Protein AF-A0A832B9K2-F1 (afdb_monomer)

Mean predicted aligned error: 4.16 Å

Radius of gyration: 15.75 Å; Cα contacts (8 Å, |Δi|>4): 67; chains: 1; bounding box: 41×25×36 Å

Secondary structure (DSSP, 8-state):
------------TTSS---EEEEE-SS-EEEEETTEEEEEE-SS---S------------TTT----TTS-SS-----S---------

Structure (mmCIF, N/CA/C/O backbone):
data_AF-A0A832B9K2-F1
#
_entry.id   AF-A0A832B9K2-F1
#
loop_
_atom_site.group_PDB
_atom_site.id
_atom_site.type_symbol
_atom_site.label_atom_id
_atom_site.label_alt_id
_atom_site.label_comp_id
_atom_site.label_asym_id
_atom_site.label_entity_id
_atom_site.label_seq_id
_atom_site.pdbx_PDB_ins_code
_atom_site.Cartn_x
_atom_site.Cartn_y
_atom_site.Cartn_z
_atom_site.occupancy
_atom_site.B_iso_or_equiv
_atom_site.auth_seq_id
_atom_site.auth_comp_id
_atom_site.auth_asym_id
_atom_site.auth_atom_id
_atom_site.pdbx_PDB_model_num
ATOM 1 N N . HIS A 1 1 ? 12.646 -2.253 12.973 1.00 49.34 1 HIS A N 1
ATOM 2 C CA . HIS A 1 1 ? 11.211 -2.360 12.645 1.00 49.34 1 HIS A CA 1
ATOM 3 C C . HIS A 1 1 ? 10.768 -3.797 12.864 1.00 49.34 1 HIS A C 1
ATOM 5 O O . HIS A 1 1 ? 11.297 -4.678 12.203 1.00 49.34 1 HIS A O 1
ATOM 11 N N . LEU A 1 2 ? 9.877 -4.058 13.825 1.00 56.81 2 LEU A N 1
ATOM 12 C CA . LEU A 1 2 ? 9.247 -5.375 13.956 1.00 56.81 2 LEU A CA 1
ATOM 13 C C . LEU A 1 2 ? 7.997 -5.361 13.068 1.00 56.81 2 LEU A C 1
ATOM 15 O O . LEU A 1 2 ? 7.094 -4.566 13.314 1.00 56.81 2 LEU A O 1
ATOM 19 N N . SER A 1 3 ? 7.980 -6.170 12.006 1.00 67.31 3 SER A N 1
ATOM 20 C CA . SER A 1 3 ? 6.816 -6.316 11.123 1.00 67.31 3 SER A CA 1
ATOM 21 C C . SER A 1 3 ? 5.953 -7.485 11.596 1.00 67.31 3 SER A C 1
ATOM 23 O O . SER A 1 3 ? 6.476 -8.556 11.897 1.00 67.31 3 SER A O 1
ATOM 25 N N . ASN A 1 4 ? 4.637 -7.282 11.653 1.00 68.19 4 ASN A N 1
ATOM 26 C CA . ASN A 1 4 ? 3.652 -8.346 11.827 1.00 68.19 4 ASN A CA 1
ATOM 27 C C . ASN A 1 4 ? 2.771 -8.379 10.574 1.00 68.19 4 ASN A C 1
ATOM 29 O O . ASN A 1 4 ? 1.752 -7.692 10.521 1.00 68.19 4 ASN A O 1
ATOM 33 N N . GLY A 1 5 ? 3.209 -9.126 9.560 1.00 70.81 5 GLY A N 1
ATOM 34 C CA . GLY A 1 5 ? 2.540 -9.245 8.263 1.00 70.81 5 GLY A CA 1
ATOM 35 C C . GLY A 1 5 ? 2.197 -10.692 7.911 1.00 70.81 5 GLY A C 1
ATOM 36 O O . GLY A 1 5 ? 2.756 -11.63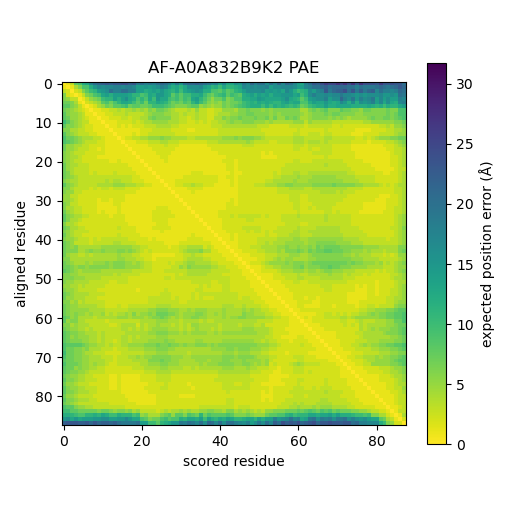0 8.477 1.00 70.81 5 GLY A O 1
ATOM 37 N N . GLY A 1 6 ? 1.268 -10.861 6.973 1.00 75.56 6 GLY A N 1
ATOM 38 C CA . GLY A 1 6 ? 0.994 -12.129 6.296 1.00 75.56 6 GLY A CA 1
ATOM 39 C C . GLY A 1 6 ? 1.581 -12.130 4.884 1.00 75.56 6 GLY A C 1
ATOM 40 O O . GLY A 1 6 ? 1.852 -11.066 4.329 1.00 75.56 6 GLY A O 1
ATOM 41 N N . ALA A 1 7 ? 1.767 -13.314 4.300 1.00 81.88 7 ALA A N 1
ATOM 42 C CA . ALA A 1 7 ? 2.170 -13.463 2.904 1.00 81.88 7 ALA A CA 1
ATOM 43 C C . ALA A 1 7 ? 0.958 -13.857 2.051 1.00 81.88 7 ALA A C 1
ATOM 45 O O . ALA A 1 7 ? 0.290 -14.852 2.331 1.00 81.88 7 ALA A O 1
ATOM 46 N N . TRP A 1 8 ? 0.694 -13.086 1.001 1.00 90.75 8 TRP A N 1
ATOM 47 C CA . TRP A 1 8 ? -0.274 -13.414 -0.039 1.00 90.75 8 TRP A CA 1
ATOM 48 C C . TRP A 1 8 ? 0.284 -12.957 -1.386 1.00 90.75 8 TRP A C 1
ATOM 50 O O . TRP A 1 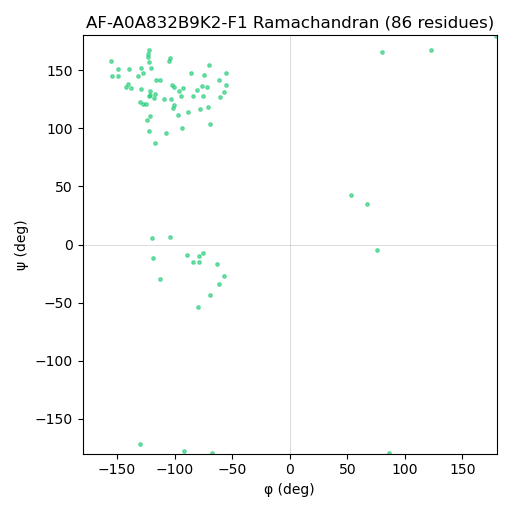8 ? 0.820 -11.855 -1.489 1.00 90.75 8 TRP A O 1
ATOM 60 N N . VAL A 1 9 ? 0.172 -13.812 -2.402 1.00 91.19 9 VAL A N 1
ATOM 61 C CA . VAL A 1 9 ? 0.572 -13.500 -3.778 1.00 91.19 9 VAL A CA 1
ATOM 62 C C . VAL A 1 9 ? -0.688 -13.154 -4.563 1.00 91.19 9 VAL A C 1
ATOM 64 O O . VAL A 1 9 ? -1.612 -13.965 -4.639 1.00 91.19 9 VAL A O 1
ATOM 67 N N . GLY A 1 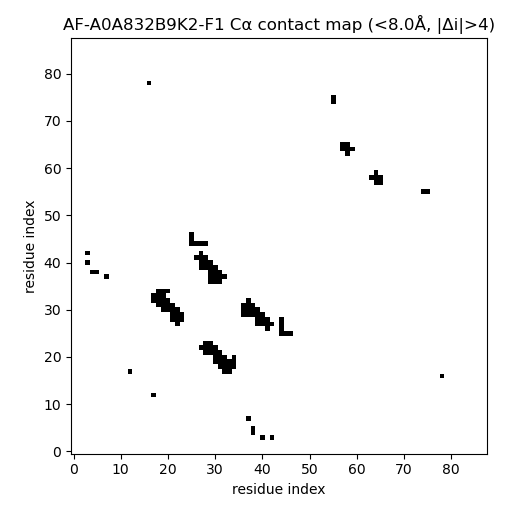10 ? -0.731 -11.935 -5.098 1.00 92.06 10 GLY A N 1
ATOM 68 C CA . GLY A 1 10 ? -1.829 -11.444 -5.926 1.00 92.06 10 GLY A CA 1
ATOM 69 C C . GLY A 1 10 ? -1.627 -11.685 -7.423 1.00 92.06 10 GLY A C 1
ATOM 70 O O . GLY A 1 10 ? -0.634 -12.297 -7.819 1.00 92.06 10 GLY A O 1
ATOM 71 N N . PRO A 1 11 ? -2.576 -11.223 -8.258 1.00 95.00 11 PRO A N 1
ATOM 72 C CA . PRO A 1 11 ? -2.395 -11.168 -9.707 1.00 95.00 11 PRO A CA 1
ATOM 73 C C . PRO A 1 11 ? -1.328 -10.130 -10.102 1.00 95.00 11 PRO A C 1
ATOM 75 O O . PRO A 1 11 ? -0.744 -9.454 -9.255 1.00 95.00 11 PRO A O 1
ATOM 78 N N . ASP A 1 12 ? -1.098 -9.982 -11.406 1.00 96.25 12 ASP A N 1
ATOM 79 C CA . ASP A 1 12 ? -0.323 -8.866 -11.946 1.00 96.25 12 ASP A CA 1
ATOM 80 C C . ASP A 1 12 ? -1.094 -7.545 -11.786 1.00 96.25 12 ASP A C 1
ATOM 82 O O . ASP A 1 12 ? -2.027 -7.256 -12.533 1.00 96.25 12 ASP A O 1
ATOM 86 N N . PHE A 1 13 ? -0.686 -6.739 -10.806 1.00 96.88 13 PHE A N 1
ATOM 87 C CA . PHE A 1 13 ? -1.289 -5.436 -10.517 1.00 96.88 13 PHE A CA 1
ATOM 88 C C . PHE A 1 13 ? -0.900 -4.330 -11.503 1.00 96.88 13 PHE A C 1
ATOM 90 O O . PHE A 1 13 ? -1.446 -3.234 -11.415 1.00 96.88 13 PHE A O 1
ATOM 97 N N . SER A 1 14 ? 0.036 -4.583 -12.423 1.00 96.69 14 SER A N 1
ATOM 98 C CA . SER A 1 14 ? 0.409 -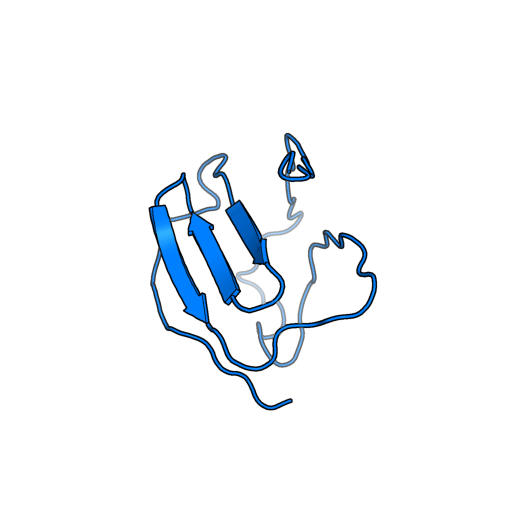3.612 -13.458 1.00 96.69 14 SER A CA 1
ATOM 99 C C . SER A 1 14 ? -0.515 -3.658 -14.680 1.00 96.69 14 SER A C 1
ATOM 101 O O . SER A 1 14 ? -0.540 -2.717 -15.470 1.00 96.69 14 SER A O 1
ATOM 103 N N . ALA A 1 15 ? -1.312 -4.723 -14.823 1.00 96.25 15 ALA A N 1
ATOM 104 C CA . ALA A 1 15 ? -2.166 -4.952 -15.986 1.00 96.25 15 ALA A CA 1
ATOM 105 C C . ALA A 1 15 ? -3.479 -4.140 -15.986 1.00 96.25 15 ALA A C 1
ATOM 107 O O . ALA A 1 15 ? -4.194 -4.132 -16.990 1.00 96.25 15 ALA A O 1
ATOM 108 N N . GLY A 1 16 ? -3.827 -3.469 -14.883 1.00 97.38 16 GLY A N 1
ATOM 109 C CA . GLY A 1 16 ? -5.050 -2.674 -14.774 1.00 97.38 16 GLY A CA 1
ATOM 110 C C . GLY A 1 16 ? -5.242 -2.026 -13.403 1.00 97.38 16 GLY A C 1
ATOM 111 O O . GLY A 1 16 ? -4.428 -2.186 -12.498 1.00 97.38 16 GLY A O 1
ATOM 112 N N . PHE A 1 17 ? -6.341 -1.283 -13.245 1.00 98.44 17 PHE A N 1
ATOM 113 C CA . PHE A 1 17 ? -6.694 -0.669 -11.963 1.00 98.44 17 PHE A CA 1
ATOM 114 C C . PHE A 1 17 ? -7.267 -1.698 -10.984 1.00 98.44 17 PHE A C 1
ATOM 116 O O . PHE A 1 17 ? -8.154 -2.477 -11.332 1.00 98.44 17 PHE A O 1
ATOM 123 N N . HIS A 1 18 ? -6.811 -1.621 -9.735 1.00 98.38 18 HIS A N 1
ATOM 124 C CA . HIS A 1 18 ? -7.283 -2.427 -8.610 1.00 98.38 18 HIS A CA 1
ATOM 125 C C . HIS A 1 18 ? -7.627 -1.532 -7.418 1.00 98.38 18 HIS A C 1
ATOM 127 O O . HIS A 1 18 ? -7.042 -0.462 -7.236 1.00 98.38 18 HIS A O 1
ATOM 133 N N . THR A 1 19 ? -8.561 -1.975 -6.575 1.00 98.56 19 THR A N 1
ATOM 134 C CA . THR A 1 19 ? -8.912 -1.249 -5.347 1.00 98.56 19 THR A CA 1
ATOM 135 C C . THR A 1 19 ? -8.172 -1.832 -4.153 1.00 98.56 19 THR A C 1
ATOM 137 O O . THR A 1 19 ? -8.492 -2.922 -3.679 1.00 98.56 19 THR A O 1
ATOM 140 N N . PHE A 1 20 ? -7.236 -1.060 -3.609 1.00 98.25 20 PHE A N 1
ATOM 141 C CA . PHE A 1 20 ? -6.594 -1.340 -2.328 1.00 98.25 20 PHE A CA 1
ATOM 142 C C . PHE A 1 20 ? -7.306 -0.559 -1.225 1.00 98.25 20 PHE A C 1
ATOM 144 O O . PHE A 1 20 ? -7.555 0.639 -1.370 1.00 98.25 20 PHE A O 1
ATOM 151 N N . ALA A 1 21 ? -7.642 -1.223 -0.119 1.00 98.19 21 ALA A N 1
ATOM 152 C CA . ALA A 1 21 ? -8.324 -0.572 0.995 1.00 98.19 21 ALA A CA 1
ATOM 153 C C . ALA A 1 21 ? -7.798 -1.035 2.353 1.00 98.19 21 ALA A C 1
ATOM 155 O O . ALA A 1 21 ? -7.372 -2.177 2.528 1.00 98.19 21 ALA A O 1
ATOM 156 N N . VAL A 1 22 ? -7.895 -0.130 3.325 1.00 96.88 22 VAL A N 1
ATOM 157 C CA . VAL A 1 22 ? -7.612 -0.381 4.737 1.00 96.88 22 VAL A CA 1
ATOM 158 C C . VAL A 1 22 ? -8.831 0.023 5.547 1.00 96.88 22 VAL A C 1
ATOM 160 O O . VAL A 1 22 ? -9.235 1.184 5.522 1.00 96.88 22 VAL A O 1
ATOM 163 N N . ASP A 1 23 ? -9.399 -0.926 6.283 1.00 96.88 23 ASP A N 1
ATOM 164 C CA . ASP A 1 23 ? -10.344 -0.641 7.357 1.00 96.88 23 ASP A CA 1
ATOM 165 C C . ASP A 1 23 ? -9.561 -0.552 8.666 1.00 96.88 23 ASP A C 1
ATOM 167 O O . ASP A 1 23 ? -9.140 -1.565 9.229 1.00 96.88 23 ASP A O 1
ATOM 171 N N . TRP A 1 24 ? -9.300 0.679 9.099 1.00 95.81 24 TRP A N 1
ATOM 172 C CA . TRP A 1 24 ? -8.582 0.977 10.332 1.00 95.81 24 TRP A CA 1
ATOM 173 C C . TRP A 1 24 ? -9.574 1.374 11.424 1.00 95.81 24 TRP A C 1
ATOM 175 O O . TRP A 1 24 ? -10.290 2.369 11.307 1.00 95.81 24 TRP A O 1
ATOM 185 N N . GLN A 1 25 ? -9.599 0.571 12.484 1.00 95.38 25 GLN A N 1
ATOM 186 C CA . GLN A 1 25 ? -10.408 0.749 13.685 1.00 95.38 25 GLN A CA 1
ATOM 187 C C . GLN A 1 25 ? -9.503 0.811 14.924 1.00 95.38 25 GLN A C 1
ATOM 189 O O . GLN A 1 25 ? -8.323 0.466 14.828 1.00 95.38 25 GLN A O 1
ATOM 194 N N . PRO A 1 26 ? -10.022 1.225 16.096 1.00 95.06 26 PRO A N 1
ATOM 195 C CA . PRO A 1 26 ? -9.213 1.335 17.313 1.00 95.06 26 PRO A CA 1
ATOM 196 C C . PRO A 1 26 ? -8.511 0.038 17.746 1.00 95.06 26 PRO A C 1
ATOM 198 O O . PRO A 1 26 ? -7.470 0.095 18.394 1.00 95.06 26 PRO A O 1
ATOM 201 N N . ASP A 1 27 ? -9.069 -1.122 17.403 1.00 96.12 27 ASP A N 1
ATOM 202 C CA . ASP A 1 27 ? -8.637 -2.448 17.857 1.00 96.12 27 ASP A CA 1
ATOM 203 C C . ASP A 1 27 ? -8.181 -3.382 16.724 1.00 96.12 27 ASP A C 1
ATOM 205 O O . ASP A 1 27 ? -7.585 -4.431 16.984 1.00 96.12 27 ASP A O 1
ATOM 209 N N . VAL A 1 28 ? -8.431 -3.017 15.463 1.00 96.56 28 VAL A N 1
ATOM 210 C CA . VAL A 1 28 ? -8.121 -3.861 14.308 1.00 96.56 28 VAL A CA 1
ATOM 211 C C . VAL A 1 28 ? -7.785 -3.043 13.066 1.00 96.56 28 VAL A C 1
ATOM 213 O O . VAL A 1 28 ? -8.370 -1.996 12.795 1.00 96.56 28 VAL A O 1
ATOM 216 N N . ILE A 1 29 ? -6.853 -3.566 12.274 1.00 96.00 29 ILE A N 1
ATOM 217 C CA . ILE A 1 29 ? -6.622 -3.151 10.893 1.00 96.00 29 ILE A CA 1
ATOM 218 C C . ILE A 1 29 ? -6.907 -4.342 9.983 1.00 96.00 29 ILE A C 1
ATOM 220 O O . ILE A 1 29 ? -6.372 -5.436 10.199 1.00 96.00 29 ILE A O 1
ATOM 224 N N . VAL A 1 30 ? -7.723 -4.115 8.955 1.00 97.12 30 VAL A N 1
ATOM 225 C CA . VAL A 1 30 ? -8.034 -5.097 7.913 1.00 97.12 30 VAL A CA 1
ATOM 226 C C . VAL A 1 30 ? -7.658 -4.530 6.548 1.00 97.12 30 VAL A C 1
ATOM 228 O O . VAL A 1 30 ? -8.075 -3.431 6.192 1.00 97.12 30 VAL A O 1
ATOM 231 N N . TRP A 1 31 ? -6.871 -5.284 5.787 1.00 96.75 31 TRP A N 1
ATOM 232 C CA . TRP A 1 31 ? -6.435 -4.936 4.438 1.00 96.75 31 TRP A CA 1
ATOM 233 C C . TRP A 1 31 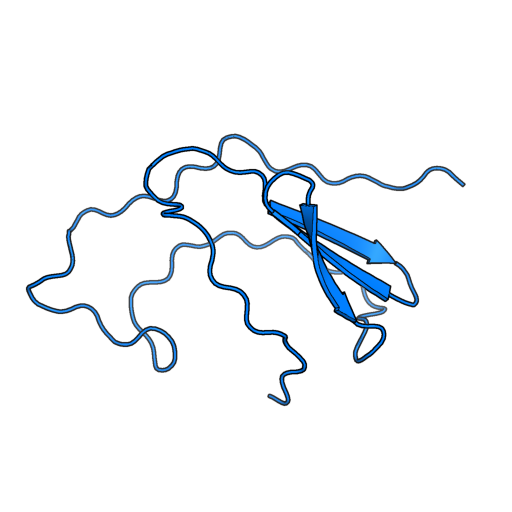? -7.236 -5.714 3.405 1.00 96.75 31 TRP A C 1
ATOM 235 O O . TRP A 1 31 ? -7.429 -6.926 3.545 1.00 96.75 31 TRP A O 1
ATOM 245 N N . TYR A 1 32 ? -7.635 -5.027 2.340 1.00 97.88 32 TYR A N 1
ATOM 246 C CA . TYR A 1 32 ? -8.406 -5.591 1.241 1.00 97.88 32 TYR A CA 1
ATOM 247 C C . TYR A 1 32 ? -7.736 -5.311 -0.099 1.00 97.88 32 TYR A C 1
ATOM 249 O O . TYR A 1 32 ? -7.147 -4.247 -0.307 1.00 97.88 32 TYR A O 1
ATOM 257 N N . VAL A 1 33 ? -7.908 -6.257 -1.019 1.00 98.12 33 VAL A N 1
ATOM 258 C CA . VAL A 1 33 ? -7.627 -6.088 -2.448 1.00 98.12 33 VAL A CA 1
ATOM 259 C C . VAL A 1 33 ? -8.879 -6.509 -3.202 1.00 98.12 33 VAL A C 1
ATOM 261 O O . VAL A 1 33 ? -9.347 -7.637 -3.029 1.00 98.12 33 VAL A O 1
ATOM 264 N N . ASP A 1 34 ? -9.431 -5.584 -3.983 1.00 98.06 34 ASP A N 1
ATOM 265 C CA . ASP A 1 34 ? -10.673 -5.737 -4.747 1.00 98.06 34 ASP A CA 1
ATOM 266 C C . ASP A 1 34 ? -11.855 -6.188 -3.873 1.00 98.06 34 ASP A C 1
ATOM 268 O O . ASP A 1 34 ? -12.633 -7.073 -4.218 1.00 98.06 34 ASP A O 1
ATOM 272 N N . GLY A 1 35 ? -11.958 -5.593 -2.678 1.00 98.06 35 GLY A N 1
ATOM 273 C CA . GLY A 1 35 ? -13.017 -5.875 -1.701 1.00 98.06 35 GLY A CA 1
ATOM 274 C C . GLY A 1 35 ? -12.859 -7.190 -0.929 1.00 98.06 35 GLY A C 1
ATOM 275 O O . GLY A 1 35 ? -13.629 -7.442 -0.005 1.00 98.06 35 GLY A O 1
ATOM 276 N N . VAL A 1 36 ? -11.853 -8.009 -1.246 1.00 97.75 36 VAL A N 1
ATOM 277 C CA . VAL A 1 36 ? -11.575 -9.271 -0.547 1.00 97.75 36 VAL A CA 1
ATOM 278 C C . VAL A 1 36 ? -10.529 -9.047 0.540 1.00 97.75 36 VAL A C 1
ATOM 280 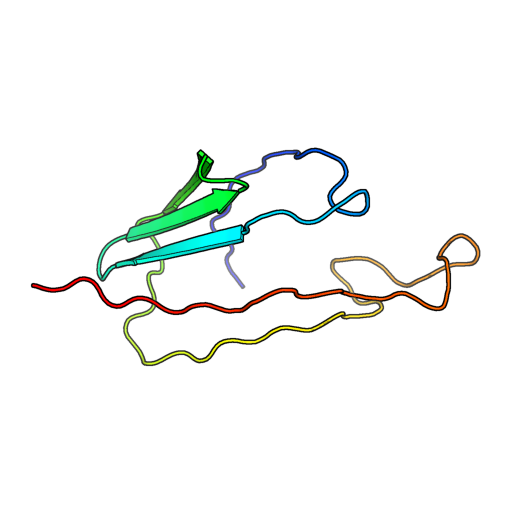O O . VAL A 1 36 ? -9.450 -8.520 0.262 1.00 97.75 36 VAL A O 1
ATOM 283 N N . GLU A 1 37 ? -10.833 -9.465 1.771 1.00 97.31 37 GLU A N 1
ATOM 284 C CA . GLU A 1 37 ? -9.898 -9.410 2.902 1.00 97.31 37 GLU A CA 1
ATOM 285 C C . GLU A 1 37 ? -8.651 -10.256 2.604 1.00 97.31 37 GLU A C 1
ATOM 287 O O . GLU A 1 37 ? -8.751 -11.431 2.247 1.00 97.31 37 GLU A O 1
ATOM 292 N N . ARG A 1 38 ? -7.466 -9.651 2.744 1.00 96.25 38 ARG A N 1
ATOM 293 C CA . ARG A 1 38 ? -6.165 -10.313 2.539 1.00 96.25 38 ARG A CA 1
ATOM 294 C C . ARG A 1 38 ? -5.364 -10.451 3.820 1.00 96.25 38 ARG A C 1
ATOM 296 O O . ARG A 1 38 ? -4.584 -11.390 3.951 1.00 96.25 38 ARG A O 1
ATOM 303 N N . PHE A 1 39 ? -5.540 -9.523 4.755 1.00 95.19 39 PHE A N 1
ATOM 304 C CA . PHE A 1 39 ? -4.805 -9.536 6.010 1.00 95.19 39 PHE A CA 1
ATOM 305 C C . PHE A 1 39 ? -5.567 -8.815 7.118 1.00 95.19 39 PHE A C 1
ATOM 307 O O . PHE A 1 39 ? -6.203 -7.790 6.881 1.00 95.19 39 PHE A O 1
ATOM 314 N N . ARG A 1 40 ? -5.444 -9.327 8.344 1.00 95.81 40 ARG A N 1
ATOM 315 C CA . ARG A 1 40 ? -6.049 -8.772 9.555 1.00 95.81 40 ARG A CA 1
ATOM 316 C C . ARG A 1 40 ? -5.054 -8.825 10.703 1.00 95.81 40 ARG A C 1
ATOM 318 O O . ARG A 1 40 ? -4.431 -9.856 10.944 1.00 95.81 40 ARG A O 1
ATOM 325 N N . SER A 1 41 ? -4.948 -7.730 11.447 1.00 94.69 41 SER A N 1
ATOM 326 C CA . SER A 1 41 ? -4.121 -7.648 12.650 1.00 94.69 41 SER A CA 1
ATOM 327 C C . SER A 1 41 ? -4.824 -6.836 13.728 1.00 94.69 41 SER A C 1
ATOM 329 O O . SER A 1 41 ? -5.385 -5.784 13.440 1.00 94.69 41 SER A O 1
ATOM 331 N N . SER A 1 42 ? -4.740 -7.306 14.971 1.00 95.19 42 SER A N 1
ATOM 332 C CA . SER A 1 42 ? -5.054 -6.549 16.193 1.00 95.19 42 SER A CA 1
ATOM 333 C C . SER A 1 42 ? -3.791 -6.098 16.943 1.00 95.19 42 SER A C 1
ATOM 335 O O . SER A 1 42 ? -3.854 -5.583 18.055 1.00 95.19 42 SER A O 1
ATOM 337 N N . LYS A 1 43 ? -2.605 -6.312 16.355 1.00 92.75 43 LYS A N 1
ATOM 338 C CA . LYS A 1 43 ? -1.309 -5.958 16.947 1.00 92.75 43 LYS A CA 1
ATOM 339 C C . LYS A 1 43 ? -0.783 -4.657 16.352 1.00 92.75 43 LYS A C 1
ATOM 341 O O . LYS A 1 43 ? -0.770 -4.514 15.131 1.00 92.75 43 LYS A O 1
ATOM 346 N N . GLY A 1 44 ? -0.272 -3.775 17.213 1.00 90.94 44 GLY A N 1
ATOM 347 C CA . GLY A 1 44 ? 0.428 -2.555 16.799 1.00 90.94 44 GLY A CA 1
ATOM 348 C C . GLY A 1 44 ? -0.472 -1.527 16.114 1.00 90.94 44 GLY A C 1
ATOM 349 O O . GLY A 1 44 ? -0.025 -0.867 15.182 1.00 90.94 44 GLY A O 1
ATOM 350 N N . ILE A 1 45 ? -1.733 -1.423 16.541 1.00 93.50 45 ILE A N 1
ATOM 351 C CA . ILE A 1 45 ? -2.708 -0.503 15.948 1.00 93.50 45 ILE A CA 1
ATOM 352 C C . ILE A 1 45 ? -2.338 0.936 16.331 1.00 93.50 45 ILE A C 1
ATOM 354 O O . ILE A 1 45 ? -2.310 1.248 17.525 1.00 93.50 45 ILE A O 1
ATOM 358 N N . PRO A 1 46 ? -2.032 1.821 15.364 1.00 92.81 46 PRO A N 1
ATOM 359 C CA . PRO A 1 46 ? -1.768 3.220 15.664 1.00 92.81 46 PRO A CA 1
ATOM 360 C C . PRO A 1 46 ? -3.002 3.873 16.295 1.00 92.81 46 PRO A C 1
ATOM 362 O O . PRO A 1 46 ? -4.129 3.599 15.888 1.00 92.81 46 PRO A O 1
ATOM 365 N N . SER A 1 47 ? -2.786 4.754 17.271 1.00 94.12 47 SER A N 1
ATOM 366 C CA . SER A 1 47 ? -3.841 5.508 17.972 1.00 94.12 47 SER A CA 1
ATOM 367 C C . SER A 1 47 ? -3.699 7.028 17.828 1.00 94.12 47 SER A C 1
ATOM 369 O O . SER A 1 47 ? -4.438 7.793 18.442 1.00 94.12 47 SER A O 1
ATOM 371 N N . MET A 1 48 ? -2.745 7.474 17.010 1.00 94.12 48 MET A N 1
ATOM 372 C CA . MET A 1 48 ? -2.477 8.881 16.721 1.00 94.12 48 MET A CA 1
ATOM 373 C C . MET A 1 48 ? -2.988 9.262 15.326 1.00 94.12 48 MET A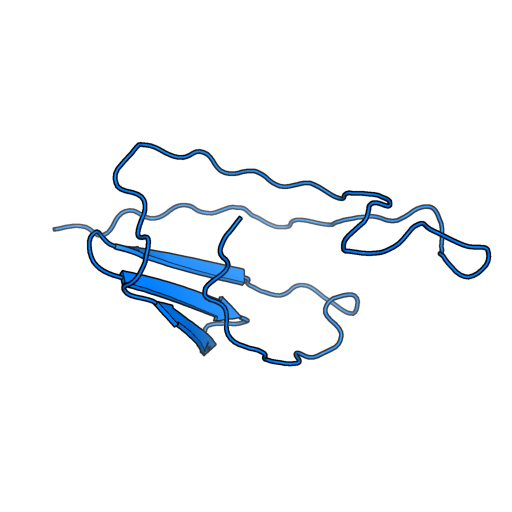 C 1
ATOM 375 O O . MET A 1 48 ? -3.130 8.381 14.476 1.00 94.12 48 MET A O 1
ATOM 379 N N . PRO A 1 49 ? -3.240 10.556 15.053 1.00 94.00 49 PRO A N 1
ATOM 380 C CA . PRO A 1 49 ? -3.565 11.015 13.709 1.00 94.00 49 PRO A CA 1
ATOM 381 C C . PRO A 1 49 ? -2.487 10.617 12.693 1.00 94.00 49 PRO A C 1
ATOM 383 O O . PRO A 1 49 ? -1.293 10.759 12.952 1.00 94.00 49 PRO A O 1
ATOM 386 N N . MET A 1 50 ? -2.932 10.155 11.526 1.00 94.12 50 MET A N 1
ATOM 387 C CA . MET A 1 50 ? -2.090 9.745 10.401 1.00 94.12 50 MET A CA 1
ATOM 388 C C . MET A 1 50 ? -2.482 10.548 9.157 1.00 94.12 50 MET A C 1
ATOM 390 O O . MET A 1 50 ? -3.564 11.135 9.096 1.00 94.12 50 MET A O 1
ATOM 394 N N . TYR A 1 51 ? -1.617 10.547 8.149 1.00 95.50 51 TYR A N 1
ATOM 395 C CA . TYR A 1 51 ? -1.876 11.137 6.838 1.00 95.50 51 TYR A CA 1
ATOM 396 C C . TYR A 1 51 ? -1.711 10.075 5.748 1.00 95.50 51 TYR A C 1
ATOM 398 O O . TYR A 1 51 ? -1.028 9.070 5.946 1.00 95.50 51 TYR A O 1
ATOM 406 N N . VAL A 1 52 ? -2.349 10.290 4.598 1.00 96.12 52 VAL A N 1
ATOM 407 C CA . VAL A 1 52 ? -2.172 9.414 3.434 1.00 96.12 52 VAL A CA 1
ATOM 408 C C . VAL A 1 52 ? -0.883 9.795 2.712 1.00 96.12 52 VAL A C 1
ATOM 410 O O . VAL A 1 52 ? -0.650 10.971 2.440 1.00 96.12 52 VAL A O 1
ATOM 413 N N . LEU A 1 53 ? -0.073 8.792 2.380 1.00 97.44 53 LEU A N 1
ATOM 414 C CA . LEU A 1 53 ? 1.105 8.919 1.531 1.00 97.44 53 LEU A CA 1
ATOM 415 C C . LEU A 1 53 ? 0.949 7.986 0.329 1.00 97.44 53 LEU A C 1
ATOM 417 O O . LEU A 1 53 ? 0.628 6.811 0.496 1.00 97.44 53 LEU A O 1
ATOM 421 N N . VAL A 1 54 ? 1.198 8.515 -0.867 1.00 97.69 54 VAL A N 1
ATOM 422 C CA . VAL A 1 54 ? 1.262 7.749 -2.113 1.00 97.69 54 VAL A CA 1
ATOM 423 C C . VAL A 1 54 ? 2.559 8.130 -2.810 1.00 97.69 54 VAL A C 1
ATOM 425 O O . VAL A 1 54 ? 2.798 9.310 -3.063 1.00 97.69 54 VAL A O 1
ATOM 428 N N . ASN A 1 55 ? 3.414 7.149 -3.082 1.00 97.75 55 ASN A N 1
ATOM 429 C CA . ASN A 1 55 ? 4.697 7.371 -3.733 1.00 97.75 55 ASN A CA 1
ATOM 430 C C . ASN A 1 55 ? 5.099 6.160 -4.583 1.00 97.75 55 ASN A C 1
ATOM 432 O O . ASN A 1 55 ? 4.789 5.023 -4.238 1.00 97.75 55 ASN A O 1
ATOM 436 N N . LEU A 1 56 ? 5.871 6.419 -5.638 1.00 97.06 56 LEU A N 1
ATOM 437 C CA . LEU A 1 56 ? 6.576 5.405 -6.417 1.00 97.06 56 LEU A CA 1
ATOM 438 C C . LEU A 1 56 ? 8.068 5.511 -6.088 1.00 97.06 56 LEU A C 1
ATOM 440 O O . LEU A 1 56 ? 8.767 6.381 -6.603 1.00 97.06 56 LEU A O 1
ATOM 444 N N . ALA A 1 57 ? 8.540 4.687 -5.152 1.00 96.44 57 ALA A N 1
ATOM 445 C CA . ALA A 1 57 ? 9.964 4.616 -4.831 1.00 96.44 57 ALA A CA 1
ATOM 446 C C . ALA A 1 57 ? 10.727 3.860 -5.929 1.00 96.44 57 ALA A C 1
ATOM 448 O O . ALA A 1 57 ? 10.215 2.897 -6.495 1.00 96.44 57 ALA A O 1
ATOM 449 N N . VAL A 1 58 ? 11.967 4.276 -6.189 1.00 96.81 58 VAL A N 1
ATOM 450 C CA . VAL A 1 58 ? 12.875 3.622 -7.137 1.00 96.81 58 VAL A CA 1
ATOM 451 C C . VAL A 1 58 ? 14.135 3.212 -6.379 1.00 96.81 58 VAL A C 1
ATOM 453 O O . VAL A 1 58 ? 14.910 4.068 -5.958 1.00 96.81 58 VAL A O 1
ATOM 456 N N . GLY A 1 59 ? 14.330 1.906 -6.199 1.00 95.81 59 GLY A N 1
ATOM 457 C CA . GLY A 1 59 ? 15.458 1.349 -5.449 1.00 95.81 59 GLY A CA 1
ATOM 458 C C . GLY A 1 59 ? 15.243 1.231 -3.936 1.00 95.81 59 GLY A C 1
ATOM 459 O O . GLY A 1 59 ? 14.185 1.578 -3.405 1.00 95.81 59 GLY A O 1
ATOM 460 N N . GLY A 1 60 ? 16.272 0.734 -3.243 1.00 95.31 60 GLY A N 1
ATOM 461 C CA . GLY A 1 60 ? 16.313 0.567 -1.785 1.00 95.31 60 GLY A CA 1
ATOM 462 C C . GLY A 1 60 ? 16.576 -0.872 -1.329 1.00 95.31 60 GLY A C 1
ATOM 463 O O . GLY A 1 60 ? 16.474 -1.815 -2.109 1.00 95.31 60 GLY A O 1
ATOM 464 N N . ASP A 1 61 ? 16.881 -1.039 -0.040 1.00 95.06 61 ASP A N 1
ATOM 465 C CA . ASP A 1 61 ? 17.279 -2.336 0.536 1.00 95.06 61 ASP A CA 1
ATOM 466 C C . ASP A 1 61 ? 16.196 -3.413 0.415 1.00 95.06 61 ASP A C 1
ATOM 468 O O . ASP A 1 61 ? 16.500 -4.592 0.262 1.00 95.06 61 ASP A O 1
ATOM 472 N N . TRP A 1 62 ? 14.926 -3.010 0.505 1.00 91.00 62 TRP A N 1
ATOM 473 C CA . TRP A 1 62 ? 13.799 -3.936 0.438 1.00 91.00 62 TRP A CA 1
ATOM 474 C C . TRP A 1 62 ? 13.438 -4.365 -0.996 1.00 91.00 62 TRP A C 1
ATOM 476 O O . TRP A 1 62 ? 13.399 -5.572 -1.234 1.00 91.00 62 TRP A O 1
ATOM 486 N N . PRO A 1 63 ? 13.185 -3.449 -1.957 1.00 92.38 63 PRO A N 1
ATOM 487 C CA . PRO A 1 63 ? 12.842 -3.844 -3.327 1.00 92.38 63 PRO A CA 1
ATOM 488 C C . PRO A 1 63 ? 14.059 -4.257 -4.173 1.00 92.38 63 PRO A C 1
ATOM 490 O O . PRO A 1 63 ? 13.882 -4.854 -5.232 1.00 92.38 63 PRO A O 1
ATOM 493 N N . GLY A 1 64 ? 15.279 -3.938 -3.730 1.00 96.69 64 GLY A N 1
ATOM 494 C CA . GLY A 1 64 ? 16.474 -3.983 -4.567 1.00 96.69 64 GLY A CA 1
ATOM 495 C C . GLY A 1 64 ? 16.598 -2.741 -5.453 1.00 96.69 64 GLY A C 1
ATOM 496 O O . GLY A 1 64 ? 15.660 -1.957 -5.605 1.00 96.69 64 GLY A O 1
ATOM 497 N N . ASN A 1 65 ? 17.785 -2.541 -6.028 1.00 97.69 65 ASN A N 1
ATOM 498 C CA . ASN A 1 65 ? 18.040 -1.429 -6.944 1.00 97.69 65 ASN A CA 1
ATOM 499 C C . ASN A 1 65 ? 17.648 -1.797 -8.385 1.00 97.69 65 ASN A C 1
ATOM 501 O O . ASN A 1 65 ? 17.814 -2.958 -8.761 1.00 97.69 65 ASN A O 1
ATOM 505 N N . PRO A 1 66 ? 17.187 -0.825 -9.198 1.00 97.00 66 PRO A N 1
ATOM 506 C CA . PRO A 1 66 ? 16.957 -1.035 -10.623 1.00 97.00 66 PRO A CA 1
ATOM 507 C C . PRO A 1 66 ? 18.204 -1.557 -11.332 1.00 97.00 66 PRO A C 1
ATOM 509 O O . PRO A 1 66 ? 19.330 -1.172 -11.007 1.00 97.00 66 PRO A O 1
ATOM 512 N N . ASP A 1 67 ? 17.984 -2.370 -12.353 1.00 96.88 67 ASP A N 1
ATOM 513 C CA . ASP A 1 67 ? 19.023 -2.904 -13.225 1.00 96.88 67 ASP A CA 1
ATOM 514 C C . ASP A 1 67 ?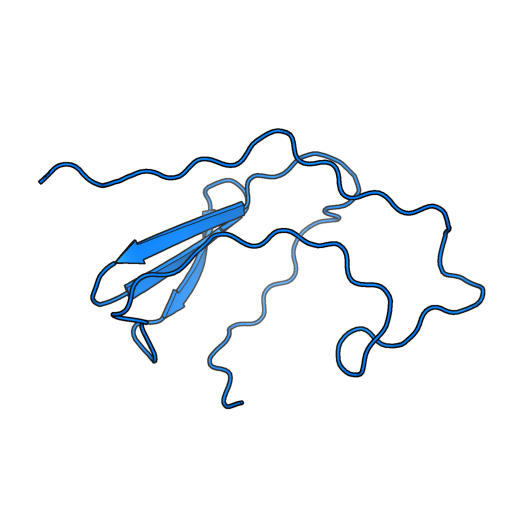 18.668 -2.701 -14.707 1.00 96.88 67 ASP A C 1
ATOM 516 O O . ASP A 1 67 ? 17.701 -2.020 -15.054 1.00 96.88 67 ASP A O 1
ATOM 520 N N . ALA A 1 68 ? 19.459 -3.298 -15.602 1.00 97.31 68 ALA A N 1
ATOM 521 C CA . ALA A 1 68 ? 19.266 -3.177 -17.047 1.00 97.31 68 ALA A CA 1
ATOM 522 C C . ALA A 1 68 ? 17.931 -3.756 -17.558 1.00 97.31 68 ALA A C 1
ATOM 524 O O . ALA A 1 68 ? 17.537 -3.454 -18.682 1.00 97.31 68 ALA A O 1
ATOM 525 N N . SER A 1 69 ? 17.245 -4.583 -16.764 1.00 97.19 69 SER A N 1
ATOM 526 C CA . SER A 1 69 ? 15.925 -5.127 -17.096 1.00 97.19 69 SER A CA 1
ATOM 527 C C . SER A 1 69 ? 14.772 -4.241 -16.619 1.00 97.19 69 SER A C 1
ATOM 529 O O . SER A 1 69 ? 13.626 -4.479 -16.995 1.00 97.19 69 SER A O 1
ATOM 531 N N . THR A 1 70 ? 15.055 -3.211 -15.814 1.00 96.94 70 THR A N 1
ATOM 532 C CA . THR A 1 70 ? 14.024 -2.336 -15.251 1.00 96.94 70 THR A CA 1
ATOM 533 C C . THR A 1 70 ? 13.544 -1.325 -16.302 1.00 96.94 70 THR A C 1
ATOM 535 O O . THR A 1 70 ? 14.337 -0.493 -16.752 1.00 96.94 70 THR A O 1
ATOM 538 N N . PRO A 1 71 ? 12.261 -1.357 -16.710 1.00 95.50 71 PRO A N 1
ATOM 539 C CA . PRO A 1 71 ? 11.744 -0.443 -17.719 1.00 95.50 71 PRO A CA 1
ATOM 540 C C . PRO A 1 71 ? 11.607 0.979 -17.163 1.00 95.50 71 PRO A C 1
ATOM 542 O O . PRO A 1 71 ? 11.073 1.191 -16.075 1.00 95.50 71 PRO A O 1
ATOM 545 N N . PHE A 1 72 ? 12.046 1.962 -17.952 1.00 96.00 72 PHE A N 1
ATOM 546 C CA . PHE A 1 72 ? 11.834 3.384 -17.689 1.00 96.00 72 PHE A CA 1
ATOM 547 C C . PHE A 1 72 ? 11.306 4.100 -18.946 1.00 96.00 72 PHE A C 1
ATOM 549 O O . PHE A 1 72 ? 11.739 3.764 -20.052 1.00 96.00 72 PHE A O 1
ATOM 556 N N . PRO A 1 73 ? 10.426 5.113 -18.800 1.00 94.75 73 PRO A N 1
ATOM 557 C CA . PRO A 1 73 ? 9.851 5.607 -17.544 1.00 94.75 73 PRO A CA 1
ATOM 558 C C . PRO A 1 73 ? 8.852 4.618 -16.919 1.00 94.75 73 PRO A C 1
ATOM 560 O O . PRO A 1 73 ? 8.243 3.820 -17.624 1.00 94.75 73 PRO A O 1
ATOM 563 N N . ALA A 1 74 ? 8.678 4.703 -15.598 1.00 95.69 74 ALA A N 1
ATOM 564 C CA . ALA A 1 74 ? 7.643 3.979 -14.862 1.00 95.69 74 ALA A CA 1
ATOM 565 C C . ALA A 1 74 ? 6.615 4.972 -14.308 1.00 95.69 74 ALA A C 1
ATOM 567 O O . ALA A 1 74 ? 6.983 6.058 -13.849 1.00 95.69 74 ALA A O 1
ATOM 568 N N . THR A 1 75 ? 5.340 4.598 -14.340 1.00 97.19 75 THR A N 1
ATOM 569 C CA . THR A 1 75 ? 4.230 5.398 -13.812 1.00 97.19 75 THR A CA 1
ATOM 570 C C . THR A 1 75 ? 3.483 4.630 -12.728 1.00 97.19 75 THR A C 1
ATOM 572 O O . THR A 1 75 ? 3.461 3.401 -12.711 1.00 97.19 75 THR A O 1
ATOM 575 N N . MET A 1 76 ? 2.886 5.373 -11.797 1.00 97.88 76 MET A N 1
ATOM 576 C CA . MET A 1 76 ? 1.911 4.858 -10.841 1.00 97.88 76 MET A CA 1
ATOM 577 C C . MET A 1 76 ? 0.637 5.673 -11.023 1.00 97.88 76 MET A C 1
ATOM 579 O O . MET A 1 76 ? 0.529 6.789 -10.512 1.00 97.88 76 MET A O 1
ATOM 583 N N . ASP A 1 77 ? -0.304 5.118 -11.778 1.00 98.31 77 ASP A N 1
ATOM 584 C CA . ASP A 1 77 ? -1.563 5.787 -12.071 1.00 98.31 77 ASP A CA 1
ATOM 585 C C . ASP A 1 77 ? -2.559 5.564 -10.929 1.00 98.31 77 ASP A C 1
ATOM 587 O O . ASP A 1 77 ? -2.806 4.438 -10.494 1.00 98.31 77 ASP A O 1
ATOM 591 N N . VAL A 1 78 ? -3.128 6.658 -10.421 1.00 98.38 78 VAL A N 1
ATOM 592 C CA . VAL A 1 78 ? -4.067 6.646 -9.293 1.00 98.38 78 VAL A CA 1
ATOM 593 C C . VAL A 1 78 ? -5.359 7.315 -9.725 1.00 98.38 78 VAL A C 1
ATOM 595 O O . VAL A 1 78 ? -5.414 8.536 -9.852 1.00 98.38 78 VAL A O 1
ATOM 598 N N . ASP A 1 79 ? -6.404 6.512 -9.921 1.00 98.69 79 ASP A N 1
ATOM 599 C CA . ASP A 1 79 ? -7.727 7.016 -10.303 1.00 98.69 79 ASP A CA 1
ATOM 600 C C . ASP A 1 79 ? -8.385 7.806 -9.155 1.00 98.69 79 ASP A C 1
ATOM 602 O O . ASP A 1 79 ? -8.916 8.900 -9.343 1.00 98.69 79 ASP A O 1
ATOM 606 N N . TYR A 1 80 ? -8.298 7.301 -7.918 1.00 98.50 80 TYR A N 1
ATOM 607 C CA . TYR A 1 80 ? -8.796 8.018 -6.746 1.00 98.50 80 TYR A CA 1
ATOM 608 C C . TYR A 1 80 ? -8.110 7.622 -5.439 1.00 98.50 80 TYR A C 1
ATOM 610 O O . TYR A 1 80 ? -7.636 6.504 -5.252 1.00 98.50 80 TYR A O 1
ATOM 618 N N . VAL A 1 81 ? -8.192 8.535 -4.470 1.00 98.31 81 VAL A N 1
ATOM 619 C CA . VAL A 1 81 ? -8.021 8.254 -3.041 1.00 98.31 81 VAL A CA 1
ATOM 620 C C . VAL A 1 81 ? -9.305 8.673 -2.333 1.00 98.31 81 VAL A C 1
ATOM 622 O O . VAL A 1 81 ? -9.784 9.793 -2.514 1.00 98.31 81 VAL A O 1
ATOM 625 N N . ARG A 1 82 ? -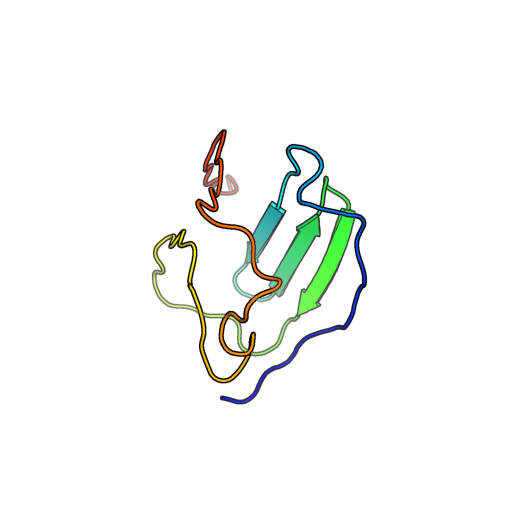9.885 7.778 -1.528 1.00 98.00 82 ARG A N 1
ATOM 626 C CA . ARG A 1 82 ? -11.100 8.059 -0.751 1.00 98.00 82 ARG A CA 1
ATOM 627 C C . ARG A 1 82 ? -10.890 7.676 0.704 1.00 98.00 82 ARG A C 1
ATOM 629 O O . ARG A 1 82 ? -10.408 6.588 0.998 1.00 98.00 82 ARG A O 1
ATOM 636 N N . VAL A 1 83 ? -11.285 8.572 1.605 1.00 96.81 83 VAL A N 1
ATOM 637 C CA . VAL A 1 83 ? -11.246 8.350 3.052 1.00 96.81 83 VAL A CA 1
ATOM 638 C C . VAL A 1 83 ? -12.668 8.428 3.579 1.00 96.81 83 VAL A C 1
ATOM 640 O O . VAL A 1 83 ? -13.379 9.405 3.345 1.00 96.81 83 VAL A O 1
ATOM 643 N N . TYR A 1 84 ? -13.078 7.389 4.296 1.00 94.81 84 TYR A N 1
ATOM 644 C CA . TYR A 1 84 ? -14.413 7.275 4.860 1.00 94.81 84 TYR A CA 1
ATOM 645 C C . TYR A 1 84 ? -14.328 7.259 6.380 1.00 94.81 84 TYR A C 1
ATOM 647 O O . TYR A 1 84 ? -13.447 6.632 6.961 1.00 94.81 84 TYR A O 1
ATOM 655 N N . ARG A 1 85 ? -15.287 7.916 7.030 1.00 91.25 85 ARG A N 1
ATOM 656 C CA . ARG A 1 85 ? -15.497 7.804 8.473 1.00 91.25 85 ARG A CA 1
ATOM 657 C C . ARG A 1 85 ? -16.785 7.029 8.702 1.00 91.25 85 ARG A C 1
ATOM 659 O O . ARG A 1 85 ? -17.827 7.436 8.183 1.00 91.25 85 ARG A O 1
ATOM 666 N N . ARG A 1 86 ? -16.734 5.944 9.483 1.00 84.31 86 ARG A N 1
ATOM 667 C CA . ARG A 1 86 ? -17.959 5.265 9.930 1.00 84.31 86 ARG A CA 1
ATOM 668 C C . ARG A 1 86 ? -18.831 6.279 10.672 1.00 84.31 86 ARG A C 1
ATOM 670 O O . ARG A 1 86 ? -18.338 7.033 11.512 1.00 84.31 86 ARG A O 1
ATOM 677 N N . ARG A 1 87 ? -20.113 6.344 10.316 1.00 77.50 87 ARG A N 1
ATOM 678 C CA . ARG A 1 87 ? -21.091 7.063 11.134 1.00 77.50 87 ARG A CA 1
ATOM 679 C C . ARG A 1 87 ? -21.379 6.183 12.349 1.00 77.50 87 ARG A C 1
ATOM 681 O O . ARG A 1 87 ? -21.601 4.988 12.167 1.00 77.50 87 ARG A O 1
ATOM 688 N N . GLY A 1 88 ? -21.257 6.765 13.540 1.00 63.53 88 GLY A N 1
ATOM 689 C CA . GLY A 1 88 ? -21.742 6.150 14.775 1.00 63.53 88 GLY A CA 1
ATOM 690 C C . GLY A 1 88 ? -23.259 6.164 14.838 1.00 63.53 88 GLY A C 1
ATOM 691 O O . GLY A 1 88 ? -23.866 6.935 14.056 1.00 63.53 88 GLY A O 1
#

pLDDT: mean 93.03, std 9.32, range [49.34, 98.69]

Nearest PDB structures (foldseek):
  7kdd-assembly1_C  TM=4.236E-01  e=2.191E-01  Human herpesvirus 5 strain Towne
  3fvc-assembly1_A  TM=4.477E-01  e=1.254E+00  Human herpesvirus 4 strain B95-8
  7k1s-assembly1_B  TM=4.259E-01  e=1.522E+00  Human alphaherpesvirus 3
  4s37-assembly3_G  TM=3.173E-01  e=4.278E+00  Pseudomonas aeruginosa
  4s36-assembly1_A  TM=2.892E-01  e=3.760E+00  Pseudomonas aeruginosa

Foldseek 3Di:
DDDDDDDDDDDPCVVDDWDWDWDADPQKIFIDINNHTDDIDRPPRDPDDDDDDDDDDAADPVVHHDDPPDDPPDDDDDPDDDDDDDDD

Solvent-accessible surface area (backbone atoms only — not comparable to full-atom values): 6587 Å² total; per-residue (Å²): 135,91,83,90,78,84,90,82,87,76,79,78,70,86,81,54,93,78,51,76,49,73,52,79,49,89,66,38,40,37,34,26,54,71,84,40,80,74,46,77,44,67,71,88,61,77,89,66,95,83,79,94,82,86,82,86,83,83,48,48,91,84,84,39,67,80,54,98,84,57,74,76,90,76,85,83,88,76,93,78,87,86,88,86,77,85,80,129

Sequence (88 aa):
HLSNGGAWVGPDFSAGFHTFAVDWQPDVIVWYVDGVERFRSSKGIPSMPMYVLVNLAVGGDWPGNPDASTPFPATMDVDYVRVYRRRG